Protein AF-A0A4W5LFB7-F1 (afdb_monomer_lite)

pLDDT: mean 79.51, std 17.95, range [43.41, 97.06]

Secondary structure (DSSP, 8-state):
---EET--TTS-SSEE---EEE-SSSS-EEEPTTTTSGGGGGTTT--SSSSTT------S----------------------

Structure (mmCIF, N/CA/C/O backbone):
data_AF-A0A4W5LFB7-F1
#
_entry.id   AF-A0A4W5LFB7-F1
#
loop_
_atom_site.group_PDB
_atom_site.id
_atom_site.type_symbol
_atom_site.label_atom_id
_atom_site.label_alt_id
_atom_site.label_comp_id
_atom_site.label_asym_id
_atom_site.label_entity_id
_atom_site.label_seq_id
_atom_site.pdbx_PDB_ins_code
_atom_site.Cartn_x
_atom_site.Cartn_y
_atom_site.Cartn_z
_atom_site.occupancy
_atom_site.B_iso_or_equiv
_atom_site.auth_seq_id
_atom_site.auth_comp_id
_atom_site.auth_asym_id
_atom_site.auth_atom_id
_atom_site.pdbx_PDB_model_num
A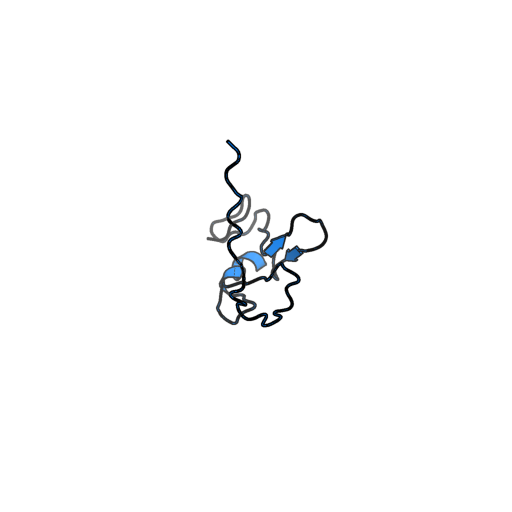TOM 1 N N . MET A 1 1 ? 0.855 -1.418 -13.729 1.00 61.69 1 MET A N 1
ATOM 2 C CA . MET A 1 1 ? 1.720 -0.221 -13.704 1.00 61.69 1 MET A CA 1
ATOM 3 C C . MET A 1 1 ? 1.749 0.235 -12.260 1.00 61.69 1 MET A C 1
ATOM 5 O O . MET A 1 1 ? 0.703 0.629 -11.750 1.00 61.69 1 MET A O 1
ATOM 9 N N . HIS A 1 2 ? 2.887 0.064 -11.593 1.00 74.75 2 HIS A N 1
ATOM 10 C CA . HIS A 1 2 ? 3.078 0.450 -10.193 1.00 74.75 2 HIS A CA 1
ATOM 11 C C . HIS A 1 2 ? 3.567 1.895 -10.162 1.00 74.75 2 HIS A C 1
ATOM 13 O O . HIS A 1 2 ? 4.270 2.335 -11.072 1.00 74.75 2 HIS A O 1
ATOM 19 N N . ALA A 1 3 ? 3.149 2.660 -9.159 1.00 73.75 3 ALA A N 1
ATOM 20 C CA . ALA A 1 3 ? 3.577 4.045 -9.047 1.00 73.75 3 ALA A CA 1
ATOM 21 C C . ALA A 1 3 ? 4.959 4.098 -8.389 1.00 73.75 3 ALA A C 1
ATOM 23 O O . ALA A 1 3 ? 5.137 3.599 -7.284 1.00 73.75 3 ALA A O 1
ATOM 24 N N . SER A 1 4 ? 5.920 4.751 -9.026 1.00 79.88 4 SER A N 1
ATOM 25 C CA . SER A 1 4 ? 7.134 5.239 -8.374 1.00 79.88 4 SER A CA 1
ATOM 26 C C . SER A 1 4 ? 7.476 6.605 -8.945 1.00 79.88 4 SER A C 1
ATOM 28 O O . SER A 1 4 ? 7.132 6.934 -10.084 1.00 79.88 4 SER A O 1
ATOM 30 N N . SER A 1 5 ? 8.111 7.454 -8.140 1.00 82.69 5 SER A N 1
ATOM 31 C CA . SER A 1 5 ? 8.527 8.764 -8.637 1.00 82.69 5 SER A CA 1
ATOM 32 C C . SER A 1 5 ? 9.768 8.592 -9.504 1.00 82.69 5 SER A C 1
ATOM 34 O O . SER A 1 5 ? 10.848 8.334 -8.974 1.00 82.69 5 SER A O 1
ATOM 36 N N . GLY A 1 6 ? 9.616 8.765 -10.819 1.00 85.38 6 GLY A N 1
ATOM 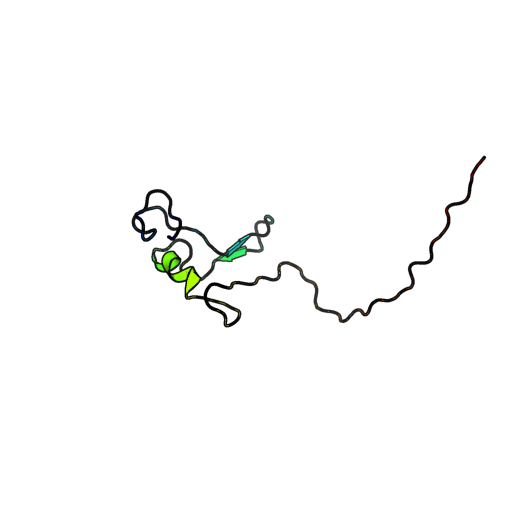37 C CA . GLY A 1 6 ? 10.722 8.720 -11.781 1.00 85.38 6 GLY A CA 1
ATOM 38 C C . GLY A 1 6 ? 11.195 7.316 -12.165 1.00 85.38 6 GLY A C 1
ATOM 39 O O . GLY A 1 6 ? 12.304 7.196 -12.676 1.00 85.38 6 GLY A O 1
ATOM 40 N N . GLY A 1 7 ? 10.397 6.278 -11.903 1.00 86.62 7 GLY A N 1
ATOM 41 C CA . GLY A 1 7 ? 10.714 4.912 -12.318 1.00 86.62 7 GLY A CA 1
ATOM 42 C C . GLY A 1 7 ? 10.211 4.544 -13.713 1.00 86.62 7 GLY A C 1
ATOM 43 O O . GLY A 1 7 ? 9.628 5.359 -14.433 1.00 86.62 7 GLY A O 1
ATOM 44 N N . ASP A 1 8 ? 10.462 3.295 -14.091 1.00 89.50 8 ASP A N 1
ATOM 45 C CA . ASP A 1 8 ? 10.036 2.701 -15.356 1.00 89.50 8 ASP A CA 1
ATOM 46 C C . ASP A 1 8 ? 8.559 2.247 -15.345 1.00 89.50 8 ASP A C 1
ATOM 48 O O . ASP A 1 8 ? 7.810 2.461 -14.392 1.00 89.50 8 ASP A O 1
ATOM 52 N N . LEU A 1 9 ? 8.112 1.599 -16.428 1.00 87.69 9 LEU A N 1
ATOM 53 C CA . LEU A 1 9 ? 6.739 1.084 -16.548 1.00 87.69 9 LEU A CA 1
ATOM 54 C C . LEU A 1 9 ? 6.418 -0.054 -15.560 1.00 87.69 9 LEU A C 1
ATOM 56 O O . LEU A 1 9 ? 5.238 -0.327 -15.307 1.00 87.69 9 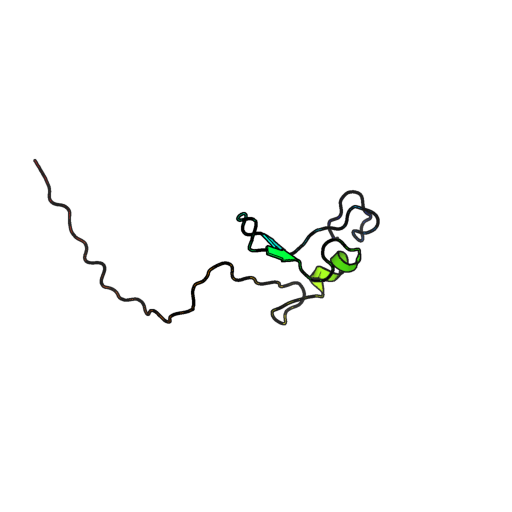LEU A O 1
ATOM 60 N N . ALA A 1 10 ? 7.445 -0.712 -15.014 1.00 87.56 10 ALA A N 1
ATOM 61 C CA . ALA A 1 10 ? 7.318 -1.693 -13.943 1.00 87.56 10 ALA A CA 1
ATOM 62 C C . ALA A 1 10 ? 7.265 -1.027 -12.556 1.00 87.56 10 ALA A C 1
ATOM 64 O O . ALA A 1 10 ? 6.956 -1.692 -11.575 1.00 87.56 10 ALA A O 1
ATOM 65 N N . GLY A 1 11 ? 7.484 0.288 -12.465 1.00 85.56 11 GLY A N 1
ATOM 66 C CA . GLY A 1 11 ? 7.523 1.027 -11.210 1.00 85.56 11 GLY A CA 1
ATOM 67 C C . GLY A 1 11 ? 8.868 0.939 -10.488 1.00 85.56 11 GLY A C 1
ATOM 68 O O . GLY A 1 11 ? 8.938 1.337 -9.328 1.00 85.56 11 GLY A O 1
ATOM 69 N N . LEU A 1 12 ? 9.936 0.492 -11.153 1.00 90.88 12 LEU A N 1
ATOM 70 C CA . LEU A 1 12 ? 11.275 0.334 -10.574 1.00 90.88 12 LEU A CA 1
ATOM 71 C C . LEU A 1 12 ? 12.227 1.472 -10.965 1.00 90.88 12 LEU A C 1
ATOM 73 O O . LEU A 1 12 ? 11.980 2.218 -11.910 1.00 90.88 12 LEU A O 1
ATOM 77 N N . GLY A 1 13 ? 13.332 1.619 -10.225 1.00 88.12 13 GLY A N 1
ATOM 78 C CA . GLY A 1 13 ? 14.405 2.581 -10.528 1.00 88.12 13 GLY A CA 1
ATOM 79 C C . GLY A 1 13 ? 14.118 4.042 -10.148 1.00 88.12 13 GLY A C 1
ATOM 80 O O . GLY A 1 13 ? 14.990 4.896 -10.300 1.00 88.12 13 GLY A O 1
ATOM 81 N N . GLY A 1 14 ? 12.920 4.327 -9.634 1.00 89.62 14 GLY A N 1
ATOM 82 C CA . GLY A 1 14 ? 12.537 5.610 -9.047 1.00 89.62 14 GLY A CA 1
ATOM 83 C C . GLY A 1 14 ? 12.535 5.583 -7.516 1.00 89.62 14 GLY A C 1
ATOM 84 O O . GLY A 1 14 ? 13.049 4.665 -6.882 1.00 89.62 14 GLY A O 1
ATOM 85 N N . ILE A 1 15 ? 11.902 6.579 -6.893 1.00 91.75 15 ILE A N 1
ATOM 86 C CA . ILE A 1 15 ? 11.584 6.503 -5.460 1.00 91.75 15 ILE A CA 1
ATOM 87 C C . ILE A 1 15 ? 10.414 5.534 -5.294 1.00 91.75 15 ILE A C 1
ATOM 89 O O . ILE A 1 15 ? 9.309 5.817 -5.772 1.00 91.75 15 ILE A O 1
ATOM 93 N N . ALA A 1 16 ? 10.670 4.418 -4.612 1.00 92.12 16 ALA A N 1
ATOM 94 C CA . ALA A 1 16 ? 9.674 3.396 -4.324 1.00 92.12 16 ALA A CA 1
ATOM 95 C C . ALA A 1 16 ? 8.436 3.991 -3.636 1.00 92.12 16 ALA A C 1
ATOM 97 O O . ALA A 1 16 ? 8.540 4.811 -2.714 1.00 92.12 16 ALA A O 1
ATOM 98 N N . ALA A 1 17 ? 7.252 3.566 -4.081 1.00 92.50 17 ALA A N 1
ATOM 99 C CA . ALA A 1 17 ? 6.000 3.983 -3.471 1.00 92.50 17 ALA A CA 1
ATOM 100 C C . ALA A 1 17 ? 5.897 3.548 -2.011 1.00 92.50 17 ALA A C 1
ATOM 102 O O . ALA A 1 17 ? 6.492 2.570 -1.559 1.00 92.50 17 ALA A O 1
ATOM 103 N N . GLN A 1 18 ? 5.055 4.271 -1.283 1.00 93.81 18 GLN A N 1
ATOM 104 C CA . GLN A 1 18 ? 4.600 3.861 0.029 1.00 93.81 18 GLN A CA 1
ATOM 105 C C . GLN A 1 18 ? 3.139 3.425 -0.057 1.00 93.81 18 GLN A C 1
ATOM 107 O O . GLN A 1 18 ? 2.296 4.172 -0.552 1.00 93.81 18 GLN A O 1
ATOM 112 N N . ALA A 1 19 ? 2.839 2.247 0.483 1.00 93.38 19 ALA A N 1
ATOM 113 C CA . ALA A 1 19 ? 1.485 1.719 0.596 1.00 93.38 19 ALA A CA 1
ATOM 114 C C . ALA A 1 19 ? 1.159 1.353 2.052 1.00 93.38 19 ALA A C 1
ATOM 116 O O . ALA A 1 19 ? 2.023 0.870 2.795 1.00 93.38 19 ALA A O 1
ATOM 117 N N . GLY A 1 20 ? -0.085 1.604 2.466 1.00 93.94 20 GLY A N 1
ATOM 118 C CA . GLY A 1 20 ? -0.554 1.396 3.835 1.00 93.94 20 GLY A CA 1
ATOM 119 C C . GLY A 1 20 ? -1.552 2.461 4.292 1.00 93.94 20 GLY A C 1
ATOM 120 O O . GLY A 1 20 ? -2.219 3.078 3.463 1.00 93.94 20 GLY A O 1
ATOM 121 N N . PHE A 1 21 ? -1.645 2.692 5.604 1.00 91.94 21 PHE A N 1
ATOM 122 C CA . PHE A 1 21 ? -2.466 3.766 6.177 1.00 91.94 21 PHE A CA 1
ATOM 123 C C . PHE A 1 21 ? -1.660 4.645 7.138 1.00 91.94 21 PHE A C 1
ATOM 125 O O . PHE A 1 21 ? -0.709 4.193 7.776 1.00 91.94 21 PHE A O 1
ATOM 132 N N . ASN A 1 22 ? -2.083 5.899 7.280 1.00 89.69 22 ASN A N 1
ATOM 133 C CA . ASN A 1 22 ? -1.598 6.831 8.291 1.00 89.69 22 ASN A CA 1
ATOM 134 C C . ASN A 1 22 ? -2.802 7.609 8.836 1.00 89.69 22 ASN A C 1
ATOM 136 O O . ASN A 1 22 ? -3.549 8.199 8.060 1.00 89.69 22 ASN A O 1
ATOM 140 N N . ALA A 1 23 ? -3.006 7.588 10.152 1.00 86.19 23 ALA A N 1
ATOM 141 C CA . ALA A 1 23 ? -4.150 8.230 10.798 1.00 86.19 23 ALA A CA 1
ATOM 142 C C . ALA A 1 23 ? -3.978 9.746 11.020 1.00 86.19 23 ALA A C 1
ATOM 144 O O . ALA A 1 23 ? -4.887 10.387 11.537 1.00 86.19 23 ALA A O 1
ATOM 145 N N . GLY A 1 24 ? -2.820 10.325 10.684 1.00 84.94 24 GLY A N 1
ATOM 146 C CA . GLY A 1 24 ? -2.550 11.760 10.844 1.00 84.94 24 GLY A CA 1
ATOM 147 C C . GLY A 1 24 ? -2.249 12.207 12.281 1.00 84.94 24 GLY A C 1
ATOM 148 O O . GLY A 1 24 ? -2.000 13.385 12.508 1.00 84.94 24 GLY A O 1
ATOM 149 N N . ASP A 1 25 ? -2.223 11.285 13.249 1.00 84.44 25 ASP A N 1
ATOM 150 C CA . ASP A 1 25 ? -1.936 11.556 14.668 1.00 84.44 25 ASP A CA 1
ATOM 151 C C . ASP A 1 25 ? -0.476 11.272 15.075 1.00 84.44 25 ASP A C 1
ATOM 153 O O . ASP A 1 25 ? -0.120 11.354 16.252 1.00 84.44 25 ASP A O 1
ATOM 157 N N . GLY A 1 26 ? 0.367 10.896 14.108 1.00 84.06 26 GLY A N 1
ATOM 158 C CA . GLY A 1 26 ? 1.775 10.550 14.320 1.00 84.06 26 GLY A CA 1
ATOM 159 C C . GLY A 1 26 ? 2.015 9.251 15.099 1.00 84.06 26 GLY A C 1
ATOM 160 O O . GLY A 1 26 ? 3.168 8.914 15.357 1.00 84.06 26 GLY A O 1
ATOM 161 N N . LYS A 1 27 ? 0.963 8.512 15.476 1.00 83.69 27 LYS A N 1
ATOM 162 C CA . LYS A 1 27 ? 1.051 7.286 16.285 1.00 83.69 27 LYS A CA 1
ATOM 163 C C . LYS A 1 27 ? 0.570 6.062 15.524 1.00 83.69 27 LYS A C 1
ATOM 165 O O . LYS A 1 27 ? 1.233 5.029 15.542 1.00 83.69 27 LYS A O 1
ATOM 170 N N . ARG A 1 28 ? -0.586 6.159 14.868 1.00 86.25 28 ARG A N 1
ATOM 171 C CA . ARG A 1 28 ? -1.235 5.030 14.197 1.00 86.25 28 ARG A CA 1
ATOM 172 C C . ARG A 1 28 ? -0.941 5.074 12.707 1.00 86.25 28 ARG A C 1
ATOM 174 O O . ARG A 1 28 ? -1.483 5.894 11.967 1.00 86.25 28 ARG A O 1
ATOM 181 N N . TYR A 1 29 ? -0.089 4.161 12.272 1.00 91.12 29 TYR A N 1
ATOM 182 C CA . TYR A 1 29 ? 0.200 3.921 10.868 1.00 91.12 29 TYR A CA 1
ATOM 183 C C . TYR A 1 29 ? 0.544 2.448 10.658 1.00 91.12 29 TYR A C 1
ATOM 185 O O . TYR A 1 29 ? 0.922 1.743 11.594 1.00 91.12 29 TYR A O 1
ATOM 193 N N . PHE A 1 30 ? 0.436 1.995 9.417 1.00 92.38 30 PHE A N 1
ATOM 194 C CA . PHE A 1 30 ? 0.924 0.690 8.999 1.00 92.38 30 PHE A CA 1
ATOM 195 C C . PHE A 1 30 ? 1.482 0.807 7.592 1.00 92.38 30 PHE A C 1
ATOM 197 O O . PHE A 1 30 ? 0.829 1.378 6.722 1.00 92.38 30 PHE A O 1
ATOM 204 N N . ASN A 1 31 ? 2.669 0.248 7.378 1.00 93.81 31 ASN A N 1
ATOM 205 C CA . ASN A 1 31 ? 3.238 0.064 6.052 1.00 93.81 31 ASN A CA 1
ATOM 206 C C . ASN A 1 31 ? 2.995 -1.381 5.629 1.00 93.81 31 ASN A C 1
ATOM 208 O O . ASN A 1 31 ? 3.320 -2.305 6.375 1.00 93.81 31 ASN A O 1
ATOM 212 N N . ILE A 1 32 ? 2.447 -1.567 4.433 1.00 95.50 32 ILE A N 1
ATOM 213 C CA . ILE A 1 32 ? 2.371 -2.886 3.803 1.00 95.50 32 ILE A CA 1
ATOM 214 C C . ILE A 1 32 ? 3.801 -3.449 3.652 1.00 95.50 32 ILE A C 1
ATOM 216 O O . ILE A 1 32 ? 4.723 -2.667 3.402 1.00 95.50 32 ILE A O 1
ATOM 220 N N . PRO A 1 33 ? 4.030 -4.766 3.827 1.00 95.00 33 PRO A N 1
ATOM 221 C CA . PRO A 1 33 ? 5.332 -5.371 3.544 1.00 95.00 33 PRO A CA 1
ATOM 222 C C . PRO A 1 33 ? 5.832 -5.006 2.137 1.00 95.00 33 PRO A C 1
ATOM 224 O O . PRO A 1 33 ? 5.045 -4.997 1.198 1.00 95.00 33 PRO A O 1
ATOM 227 N N . GLY A 1 34 ? 7.114 -4.659 1.998 1.00 93.56 34 GLY A N 1
ATOM 228 C CA . GLY A 1 34 ? 7.686 -4.180 0.727 1.00 93.56 34 GLY A CA 1
ATOM 229 C C . GLY A 1 34 ? 7.446 -2.692 0.422 1.00 93.56 34 GLY A C 1
ATOM 230 O O . GLY 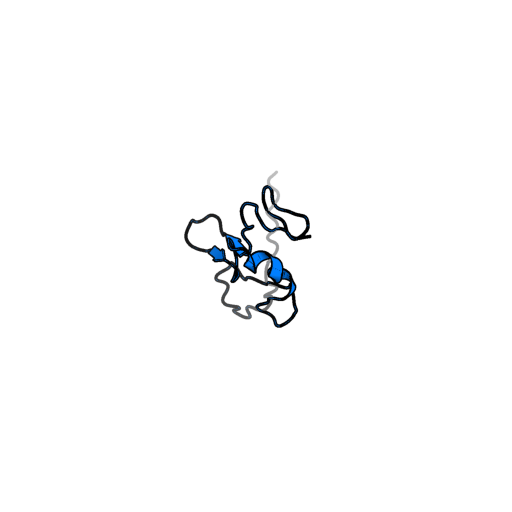A 1 34 ? 7.991 -2.143 -0.526 1.00 93.56 34 GLY A O 1
ATOM 231 N N . SER A 1 35 ? 6.665 -1.980 1.237 1.00 94.00 35 SER A N 1
ATOM 232 C CA . SER A 1 35 ? 6.493 -0.528 1.106 1.00 94.00 35 SER A CA 1
ATOM 233 C C . SER A 1 35 ? 7.835 0.205 1.230 1.00 94.00 35 SER A C 1
ATOM 235 O O . SER A 1 35 ? 8.608 -0.055 2.156 1.00 94.00 35 SER A O 1
ATOM 237 N N . ARG A 1 36 ? 8.084 1.165 0.329 1.00 93.25 36 ARG A N 1
ATOM 238 C CA . ARG A 1 36 ? 9.349 1.910 0.175 1.00 93.25 36 ARG A CA 1
ATOM 239 C C . ARG A 1 36 ? 10.559 1.049 -0.218 1.00 93.25 36 ARG A C 1
ATOM 241 O O . ARG A 1 36 ? 11.691 1.502 -0.056 1.00 93.25 36 ARG A O 1
ATOM 248 N N . THR A 1 37 ? 10.333 -0.149 -0.749 1.00 94.44 37 THR A N 1
ATOM 249 C CA . THR A 1 37 ? 11.349 -0.973 -1.420 1.00 94.44 37 THR A CA 1
ATOM 250 C C . THR A 1 37 ? 10.884 -1.306 -2.836 1.00 94.44 37 THR A C 1
ATOM 252 O O . THR A 1 37 ? 9.748 -1.007 -3.209 1.00 94.44 37 THR A O 1
ATOM 255 N N . ASP A 1 38 ? 11.758 -1.923 -3.628 1.00 93.62 38 ASP A N 1
ATOM 256 C CA . ASP A 1 38 ? 11.396 -2.411 -4.963 1.00 93.62 38 ASP A CA 1
ATOM 257 C C . ASP A 1 38 ? 10.286 -3.476 -4.906 1.00 93.62 38 ASP A C 1
ATOM 259 O O . ASP A 1 38 ? 9.506 -3.582 -5.844 1.00 93.62 38 ASP A O 1
ATOM 263 N N . ASP A 1 39 ? 10.121 -4.172 -3.774 1.00 94.69 39 ASP A N 1
ATOM 264 C CA . ASP A 1 39 ? 9.062 -5.174 -3.563 1.00 94.69 39 ASP A CA 1
ATOM 265 C C . ASP A 1 39 ? 7.651 -4.555 -3.503 1.00 94.69 39 ASP A C 1
ATOM 267 O O . ASP A 1 39 ? 6.650 -5.270 -3.501 1.00 94.69 39 ASP A O 1
ATOM 271 N N . VAL A 1 40 ? 7.526 -3.218 -3.462 1.00 92.81 40 VAL A N 1
ATOM 272 C CA . VAL A 1 40 ? 6.218 -2.541 -3.513 1.00 92.81 40 VAL A CA 1
ATOM 273 C C . VAL A 1 40 ? 5.481 -2.813 -4.826 1.00 92.81 40 VAL A C 1
ATOM 275 O O . VAL A 1 40 ? 4.259 -2.653 -4.891 1.00 92.81 40 VAL A O 1
ATOM 278 N N . VAL A 1 41 ? 6.204 -3.231 -5.869 1.00 93.06 41 VAL A N 1
ATOM 279 C CA . VAL A 1 41 ? 5.605 -3.640 -7.141 1.00 93.06 41 VAL A CA 1
ATOM 280 C C . VAL A 1 41 ? 4.764 -4.903 -7.010 1.00 93.06 41 VAL A C 1
ATOM 282 O O . VAL A 1 41 ? 3.885 -5.079 -7.828 1.00 93.06 41 VAL A O 1
ATOM 285 N N . ASP A 1 42 ? 4.944 -5.717 -5.964 1.00 94.44 42 ASP A N 1
ATOM 286 C CA . ASP A 1 42 ? 4.168 -6.945 -5.741 1.00 94.44 42 ASP A CA 1
ATOM 287 C C . ASP A 1 42 ? 2.899 -6.710 -4.890 1.00 94.44 42 ASP A C 1
ATOM 289 O O . ASP A 1 42 ? 2.253 -7.650 -4.410 1.00 94.44 42 ASP A O 1
ATOM 293 N N . VAL A 1 43 ? 2.515 -5.451 -4.642 1.00 92.88 43 VAL A N 1
ATOM 294 C CA . VAL A 1 43 ? 1.394 -5.096 -3.749 1.00 92.88 43 VAL A CA 1
ATOM 295 C C . VAL A 1 43 ? 0.056 -5.722 -4.171 1.00 92.88 43 VAL A C 1
ATOM 297 O O . VAL A 1 43 ? -0.762 -6.065 -3.318 1.00 92.88 43 VAL A O 1
ATOM 300 N N . GLU A 1 44 ? -0.165 -5.938 -5.465 1.00 92.62 44 GLU A N 1
ATOM 301 C CA . GLU A 1 44 ? -1.328 -6.628 -6.033 1.00 92.62 44 GLU A CA 1
ATOM 302 C C . GLU A 1 44 ? -1.325 -8.144 -5.794 1.00 92.62 44 GLU A C 1
ATOM 304 O O . GLU A 1 44 ? -2.377 -8.777 -5.887 1.00 92.62 44 GLU A O 1
ATOM 309 N N . GLY A 1 45 ? -0.170 -8.732 -5.475 1.00 95.25 45 GLY A N 1
ATOM 310 C CA . GLY A 1 45 ? -0.026 -10.141 -5.102 1.00 95.25 45 GLY A CA 1
ATOM 311 C C . GLY A 1 45 ? -0.151 -10.382 -3.595 1.00 95.25 45 GLY A C 1
ATOM 312 O O . GLY A 1 45 ? -0.462 -11.494 -3.165 1.00 95.25 45 GLY A O 1
ATOM 313 N N . THR A 1 46 ? 0.046 -9.345 -2.779 1.00 95.12 46 THR A N 1
ATOM 314 C CA . THR A 1 46 ? 0.002 -9.436 -1.312 1.00 95.12 46 THR A CA 1
ATOM 315 C C . THR A 1 46 ? -1.371 -9.061 -0.742 1.00 95.12 46 THR A C 1
ATOM 317 O O . THR A 1 46 ? -2.192 -8.410 -1.390 1.00 95.12 46 THR A O 1
ATOM 320 N N . THR A 1 47 ? -1.669 -9.511 0.483 1.00 97.06 47 THR A N 1
ATOM 321 C CA . THR A 1 47 ? -2.959 -9.257 1.148 1.00 97.06 47 THR A CA 1
ATOM 322 C C . THR A 1 47 ? -2.892 -9.529 2.652 1.00 97.06 47 THR A C 1
ATOM 324 O O . THR A 1 47 ? -2.050 -10.297 3.115 1.00 97.06 47 THR A O 1
ATOM 327 N N . ASN A 1 48 ? -3.837 -8.966 3.410 1.00 95.31 48 ASN A N 1
ATOM 328 C CA . ASN A 1 48 ? -4.138 -9.352 4.792 1.00 95.31 48 ASN A CA 1
ATOM 329 C C . ASN A 1 48 ? -5.518 -10.018 4.978 1.00 95.31 48 ASN A C 1
ATOM 331 O O . ASN A 1 48 ? -5.891 -10.340 6.103 1.00 95.31 48 ASN A O 1
ATOM 335 N N . VAL A 1 49 ? -6.288 -10.209 3.902 1.00 96.19 49 VAL A N 1
ATOM 336 C CA . VAL A 1 49 ? -7.664 -10.748 3.941 1.00 96.19 49 VAL A CA 1
ATOM 337 C C . VAL A 1 49 ? -7.866 -11.955 3.022 1.00 96.19 49 VAL A C 1
ATOM 339 O O . VAL A 1 49 ? -8.996 -12.380 2.801 1.00 96.19 49 VAL A O 1
ATOM 342 N N . GLY A 1 50 ? -6.785 -12.508 2.464 1.00 95.56 50 GLY A N 1
ATOM 343 C CA . GLY A 1 50 ? -6.833 -13.698 1.608 1.00 95.56 50 GLY A CA 1
ATOM 344 C C . GLY A 1 50 ? -7.301 -13.440 0.172 1.00 95.56 50 GLY A C 1
ATOM 345 O O . GLY A 1 50 ? -7.494 -14.391 -0.579 1.00 95.56 50 GLY A O 1
ATOM 346 N N . TYR A 1 51 ? -7.452 -12.174 -0.227 1.00 96.75 51 TYR A N 1
ATOM 347 C CA . TYR A 1 51 ? -7.774 -11.779 -1.600 1.00 96.75 51 TYR A CA 1
ATOM 348 C C . TYR A 1 51 ? -6.623 -10.933 -2.162 1.00 96.75 51 TYR A C 1
ATOM 350 O O . TYR A 1 51 ? -6.409 -9.835 -1.644 1.00 96.75 51 TYR A O 1
ATOM 358 N N . PRO A 1 52 ? -5.889 -11.407 -3.189 1.00 96.44 52 PRO A N 1
ATOM 359 C CA . PRO A 1 52 ? -4.752 -10.686 -3.763 1.00 96.44 52 PRO A CA 1
ATOM 360 C C . PRO A 1 52 ? -5.079 -9.224 -4.089 1.00 96.44 52 PRO A C 1
ATOM 362 O O . PRO A 1 52 ? -6.157 -8.920 -4.607 1.00 96.44 52 PRO A O 1
ATOM 365 N N . GLY A 1 53 ? -4.182 -8.315 -3.703 1.00 94.56 53 GLY A N 1
ATOM 366 C CA . GLY A 1 53 ? -4.307 -6.878 -3.943 1.00 94.56 53 GLY A CA 1
ATOM 367 C C . GLY A 1 53 ? -5.337 -6.178 -3.063 1.00 94.56 53 GLY A C 1
ATOM 368 O O . GLY A 1 53 ? -5.526 -4.966 -3.171 1.00 94.56 53 GLY A O 1
ATOM 369 N N . ARG A 1 54 ? -6.004 -6.909 -2.161 1.00 95.56 54 ARG A N 1
ATOM 370 C CA . ARG A 1 54 ? -6.926 -6.335 -1.185 1.00 95.56 54 ARG A CA 1
ATOM 371 C C . ARG A 1 54 ? -6.252 -6.210 0.169 1.00 95.56 54 ARG A C 1
ATOM 373 O O . ARG A 1 54 ? -5.884 -7.207 0.792 1.00 95.56 54 ARG A O 1
ATOM 380 N N . TRP A 1 55 ? -6.196 -4.972 0.639 1.00 94.56 55 TRP A N 1
ATOM 381 C CA . TRP A 1 55 ? -5.750 -4.610 1.974 1.00 94.56 55 TRP A CA 1
ATOM 382 C C . TRP A 1 55 ? -6.865 -3.871 2.699 1.00 94.56 55 TRP A C 1
ATOM 384 O O . TRP A 1 55 ? -7.397 -2.886 2.188 1.00 94.56 55 TRP A O 1
ATOM 394 N N . VAL A 1 56 ? -7.244 -4.363 3.878 1.00 93.25 56 VAL A N 1
ATOM 395 C CA . VAL A 1 56 ? -8.315 -3.770 4.690 1.00 93.25 56 VAL A CA 1
ATOM 396 C C . VAL A 1 56 ? -7.774 -3.437 6.068 1.00 93.25 56 VAL A C 1
ATOM 398 O O . VAL A 1 56 ? -7.243 -4.303 6.759 1.00 93.25 56 VAL A O 1
ATOM 401 N N . PHE A 1 57 ? -7.937 -2.184 6.481 1.00 88.81 57 PHE A N 1
ATOM 402 C CA . PHE A 1 57 ? -7.499 -1.698 7.783 1.00 88.81 57 PHE A CA 1
ATOM 403 C C . PHE A 1 57 ? -8.691 -1.132 8.545 1.00 88.81 57 PHE A C 1
ATOM 405 O O . PHE A 1 57 ? -9.482 -0.368 7.995 1.00 88.81 57 PHE A O 1
ATOM 412 N N . ARG A 1 58 ? -8.798 -1.488 9.825 1.00 86.31 58 ARG A N 1
ATOM 413 C CA . ARG A 1 58 ? -9.717 -0.852 10.768 1.00 86.31 58 ARG A CA 1
ATOM 414 C C . ARG A 1 58 ? -8.936 0.190 11.567 1.00 86.31 58 ARG A C 1
ATOM 416 O O . ARG A 1 58 ? -7.885 -0.132 12.115 1.00 86.31 58 ARG A O 1
ATOM 423 N N . ILE A 1 59 ? -9.430 1.425 11.595 1.00 75.94 59 ILE A N 1
ATOM 424 C CA . ILE A 1 59 ? -8.727 2.591 12.161 1.00 75.94 59 ILE A CA 1
ATOM 425 C C . ILE A 1 59 ? -9.381 3.142 13.437 1.00 75.94 59 ILE A C 1
ATOM 427 O O . ILE A 1 59 ? -8.885 4.115 14.004 1.00 75.94 59 ILE A O 1
ATOM 431 N N . ASP A 1 60 ? -10.464 2.531 13.916 1.00 74.38 60 ASP A N 1
ATOM 432 C CA . ASP A 1 60 ? -11.150 2.871 15.161 1.00 74.38 60 ASP A CA 1
ATOM 433 C C . ASP A 1 60 ? -10.863 1.857 16.288 1.00 74.38 60 ASP A C 1
ATOM 435 O O . ASP A 1 60 ? -10.492 0.705 16.061 1.00 74.38 60 ASP A O 1
ATOM 439 N N . ASN A 1 61 ? -11.023 2.313 17.536 1.00 57.56 61 ASN A N 1
ATOM 440 C CA . ASN A 1 61 ? -11.057 1.458 18.730 1.00 57.56 61 ASN A CA 1
ATOM 441 C C . ASN A 1 61 ? -12.495 1.024 19.050 1.00 57.56 61 ASN A C 1
ATOM 443 O O . ASN A 1 61 ? -12.829 0.790 20.211 1.00 57.56 61 ASN A O 1
ATOM 447 N N . ALA A 1 62 ? -13.369 0.918 18.051 1.00 51.75 62 ALA A N 1
ATOM 448 C CA . ALA A 1 62 ? -14.598 0.188 18.271 1.00 51.75 62 ALA A CA 1
ATOM 449 C C . ALA A 1 62 ? -14.196 -1.289 18.381 1.00 51.75 62 ALA A C 1
ATOM 451 O O . ALA A 1 62 ? -14.111 -2.028 17.398 1.00 51.75 62 ALA A O 1
ATOM 452 N N . GLN A 1 63 ? -13.938 -1.732 19.618 1.00 44.62 63 GLN A N 1
ATOM 453 C CA . GLN A 1 63 ? -14.456 -3.028 20.034 1.00 44.62 63 GLN A CA 1
ATOM 454 C C . GLN A 1 63 ? -15.817 -3.137 19.350 1.00 44.62 63 GLN A C 1
ATOM 456 O O . GLN A 1 63 ? -16.636 -2.225 19.483 1.00 44.62 63 GLN A O 1
ATOM 461 N N . VAL A 1 64 ? -16.025 -4.167 18.537 1.00 47.69 64 VAL A N 1
ATOM 462 C CA . VAL A 1 64 ? -17.380 -4.478 18.097 1.00 47.69 64 VAL A CA 1
ATOM 463 C C . VAL A 1 64 ? -18.086 -4.951 19.363 1.00 47.69 64 VAL A C 1
ATOM 465 O O . VAL A 1 64 ? -18.206 -6.144 19.616 1.00 47.69 64 VAL A O 1
ATOM 468 N N . GLU A 1 65 ? -18.477 -4.013 20.222 1.00 43.41 65 GLU A N 1
ATOM 469 C CA . GLU A 1 65 ? -19.620 -4.227 21.071 1.00 43.41 65 GLU A CA 1
ATOM 470 C C . GLU A 1 65 ? -20.754 -4.387 20.076 1.00 43.41 65 GLU A C 1
ATOM 472 O O . GLU A 1 65 ? -21.048 -3.490 19.283 1.00 43.41 65 GLU A O 1
ATOM 477 N N . VAL A 1 66 ? -21.337 -5.579 20.055 1.00 47.47 66 VAL A N 1
ATOM 478 C CA . VAL A 1 66 ? -22.634 -5.814 19.436 1.00 47.47 66 VAL A CA 1
ATOM 479 C C . VAL A 1 66 ? -23.647 -5.001 20.251 1.00 47.47 66 VAL A C 1
ATOM 481 O O . VAL A 1 66 ? -24.404 -5.528 21.057 1.00 47.47 66 VAL A O 1
ATOM 484 N N . GLY A 1 67 ? -23.598 -3.679 20.108 1.00 48.97 67 GLY A N 1
ATOM 485 C CA . GLY A 1 67 ? -24.603 -2.746 20.564 1.00 48.97 67 GLY A CA 1
ATOM 486 C C . GLY A 1 67 ? -25.669 -2.742 19.493 1.00 48.97 67 GLY A C 1
ATOM 487 O O . GLY A 1 67 ? -25.568 -2.006 18.514 1.00 48.97 67 GLY A O 1
ATOM 488 N N . GLY A 1 68 ? -26.639 -3.646 19.640 1.00 48.62 68 GLY A N 1
ATOM 489 C CA . GLY A 1 68 ? -27.833 -3.666 18.808 1.00 48.62 68 GLY A CA 1
ATOM 490 C C . GLY A 1 68 ? -28.459 -2.275 18.718 1.00 48.62 68 GLY A C 1
ATOM 491 O O . GLY A 1 68 ? -28.337 -1.456 19.631 1.00 48.62 68 GLY A O 1
ATOM 492 N N . CYS A 1 69 ? -29.112 -2.002 17.593 1.00 56.22 69 CYS A N 1
ATOM 493 C CA . CYS A 1 69 ? -29.938 -0.817 17.431 1.00 56.22 69 CYS A CA 1
ATOM 494 C C . CYS A 1 69 ? -30.940 -0.742 18.594 1.00 56.22 69 CYS A C 1
ATOM 496 O O . CYS A 1 69 ? -31.856 -1.554 18.647 1.00 56.22 69 CYS A O 1
ATOM 498 N N . ASN A 1 70 ? -30.765 0.216 19.507 1.00 53.25 70 ASN A N 1
ATOM 499 C CA . ASN A 1 70 ? -31.813 0.609 20.440 1.00 53.25 70 ASN A CA 1
ATOM 500 C C . ASN A 1 70 ? -32.497 1.847 19.854 1.00 53.25 70 ASN A C 1
ATOM 502 O O . ASN A 1 70 ? -31.978 2.961 19.849 1.00 53.25 70 ASN A O 1
ATOM 506 N N . ASP A 1 71 ? -33.668 1.589 19.316 1.00 58.28 71 ASP A N 1
ATOM 507 C CA . ASP A 1 71 ? -34.709 2.426 18.741 1.00 58.28 71 ASP A CA 1
ATOM 508 C C . ASP A 1 71 ? -35.351 3.429 19.727 1.00 58.28 71 ASP A C 1
ATOM 510 O O . ASP A 1 71 ? -36.546 3.702 19.669 1.00 58.28 71 ASP A O 1
ATOM 514 N N . SER A 1 72 ? -34.577 4.050 20.622 1.00 56.75 72 SER A N 1
ATOM 515 C CA . SER A 1 72 ? -35.119 4.955 21.650 1.00 56.75 72 SER A CA 1
ATOM 516 C C . SER A 1 72 ? -34.642 6.406 21.552 1.00 56.75 72 SER A C 1
ATOM 518 O O . SER A 1 72 ? -34.454 7.069 22.573 1.00 56.75 72 SER A O 1
ATOM 520 N N . GLY A 1 73 ? -34.487 6.929 20.336 1.00 45.25 73 GLY A N 1
ATOM 521 C CA . GLY A 1 73 ? -34.454 8.374 20.107 1.00 45.25 73 GLY A CA 1
ATOM 522 C C . GLY A 1 73 ? -35.873 8.937 20.144 1.00 45.25 73 GLY A C 1
ATOM 523 O O . GLY A 1 73 ? -36.525 9.030 19.108 1.00 45.25 73 GLY A O 1
ATOM 524 N N . LYS A 1 74 ? -36.381 9.268 21.338 1.00 47.72 74 LYS A N 1
ATOM 525 C CA . LYS A 1 74 ? -37.617 10.049 21.475 1.00 47.72 74 LYS A CA 1
ATOM 526 C C . LYS A 1 74 ? -37.398 11.401 20.794 1.00 47.72 74 LYS A C 1
ATOM 528 O O . LYS A 1 74 ? -36.457 12.110 21.129 1.00 47.72 74 LYS A O 1
ATOM 533 N N . MET A 1 75 ? -38.255 11.723 19.831 1.00 53.00 75 MET A N 1
ATOM 534 C CA . MET A 1 75 ? -38.373 13.068 19.281 1.00 53.00 75 MET A CA 1
ATOM 535 C C . MET A 1 75 ? -38.917 13.964 20.398 1.00 53.00 75 MET A C 1
ATOM 537 O O . MET A 1 75 ? -40.087 13.841 20.758 1.00 53.00 75 MET A O 1
ATOM 541 N N . GLU A 1 76 ? -38.078 14.812 20.985 1.00 56.09 76 GLU A N 1
ATOM 542 C CA . GLU A 1 76 ? -38.564 15.949 21.761 1.00 56.09 76 GLU A CA 1
ATOM 543 C C . GLU A 1 76 ? -38.701 17.128 20.798 1.00 56.09 76 GLU A C 1
ATOM 545 O O . GLU A 1 76 ? -37.734 17.748 20.367 1.00 56.09 76 GLU A O 1
ATOM 550 N N . ASP A 1 77 ? -39.954 1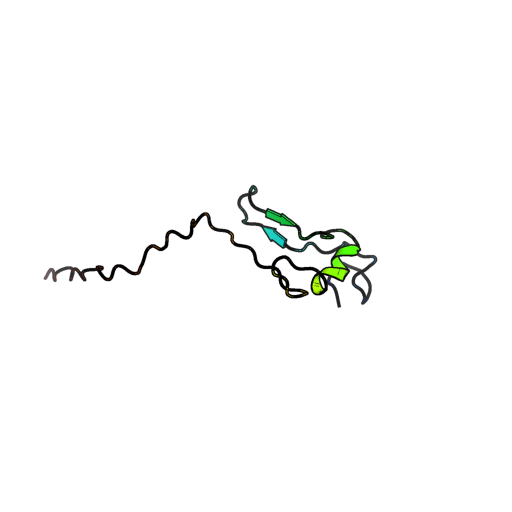7.307 20.385 1.00 55.91 77 ASP A N 1
ATOM 551 C CA . ASP A 1 77 ? -40.548 18.508 19.813 1.00 55.91 77 ASP A CA 1
ATOM 552 C C . ASP A 1 77 ? -40.227 19.698 20.733 1.00 55.91 77 ASP A C 1
ATOM 554 O O . ASP A 1 77 ? -40.858 19.883 21.779 1.00 55.91 77 ASP A O 1
ATOM 558 N N . ASP A 1 78 ? -39.182 20.455 20.386 1.00 57.69 78 ASP A N 1
ATOM 559 C CA . ASP A 1 78 ? -38.895 21.735 21.026 1.00 57.69 78 ASP A CA 1
ATOM 560 C C . ASP A 1 78 ? -40.045 22.690 20.701 1.00 57.69 78 ASP A C 1
ATOM 562 O O . ASP A 1 78 ? -40.294 23.070 19.554 1.00 57.69 78 ASP A O 1
ATOM 566 N N . ARG A 1 79 ? -40.787 23.003 21.762 1.00 61.09 79 ARG A N 1
ATOM 567 C CA . ARG A 1 79 ? -42.011 23.790 21.756 1.00 61.09 79 ARG A CA 1
ATOM 568 C C . ARG A 1 79 ? -41.802 25.152 21.097 1.00 61.09 79 ARG A C 1
ATOM 570 O O . ARG A 1 79 ? -40.817 25.841 21.331 1.00 61.09 79 ARG A O 1
ATOM 577 N N . MET A 1 80 ? -42.830 25.538 20.350 1.00 48.19 80 MET A N 1
ATOM 578 C CA . MET A 1 80 ? -43.150 26.901 19.938 1.00 48.19 80 MET A CA 1
ATOM 579 C C . MET A 1 80 ? -43.031 27.894 21.106 1.00 48.19 80 MET A C 1
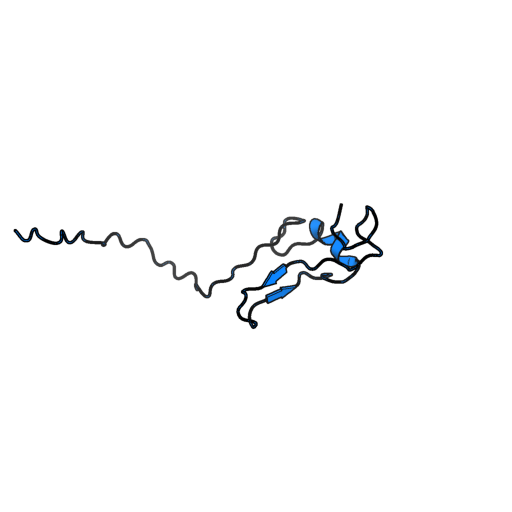ATOM 581 O O . MET A 1 80 ? -43.800 27.791 22.064 1.00 48.19 80 MET A O 1
ATOM 585 N N . ASP A 1 81 ? -42.170 28.898 20.958 1.00 50.19 81 ASP A N 1
ATOM 586 C CA . ASP A 1 81 ? -42.286 30.178 21.657 1.00 50.19 81 ASP A CA 1
ATOM 587 C C . ASP A 1 81 ? -42.762 31.243 20.653 1.00 50.19 81 ASP A C 1
ATOM 589 O O . ASP A 1 81 ? -42.321 31.272 19.501 1.00 50.19 81 ASP A O 1
ATOM 593 N N . ILE A 1 82 ? -43.740 32.040 21.095 1.00 49.56 82 ILE A N 1
ATOM 594 C CA . ILE A 1 82 ? -44.547 32.998 20.318 1.00 49.56 82 ILE A CA 1
ATOM 595 C C . ILE A 1 82 ? -43.776 34.248 19.877 1.00 49.56 82 ILE A C 1
ATOM 597 O O . ILE A 1 82 ? -42.905 34.716 20.645 1.00 49.56 82 ILE A O 1
#

Sequence (82 aa):
MHASSGGDLAGLGGIAAQAGFNAGDGKRYFNIPGSRTDDVVDVEGTTNVGYPGRWVFRIDNAQVEVGGCNDSGKMEDDRMDI

InterPro domains:
  IPR003886 NIDO domain [PF06119] (7-61)
  IPR003886 NIDO domain [PS51220] (1-62)
  IPR051495 Epithelial Barrier and Cell Signaling Protein [PTHR13802] (9-68)

Radius of gyration: 22.23 Å; chains: 1; bounding box: 59×47×38 Å

Foldseek 3Di:
DADFAPDDPLNPPHQFAWDWDDPPPVPDTDTDPQGRHSCSSLCQQDEDPPHGNDYDDDDDPPPPPVPDDDPPPDDDPPDDDD

Organism: NCBI:txid62062